Protein AF-A0A2V9QLT2-F1 (afdb_monomer_lite)

Structure (mmCIF, N/CA/C/O backbone):
data_AF-A0A2V9QLT2-F1
#
_entry.id   AF-A0A2V9QLT2-F1
#
loop_
_atom_site.group_PDB
_atom_site.id
_atom_site.type_symbol
_atom_site.label_atom_id
_atom_site.label_alt_id
_atom_site.label_comp_id
_atom_site.label_asym_id
_atom_site.label_entity_id
_atom_site.label_seq_id
_atom_site.pdbx_PDB_ins_code
_atom_site.Cartn_x
_atom_site.Cartn_y
_atom_site.Cartn_z
_atom_site.occupancy
_atom_site.B_iso_or_equiv
_atom_site.auth_seq_id
_atom_site.auth_comp_id
_atom_site.auth_asym_id
_atom_site.auth_atom_id
_atom_site.pdbx_PDB_model_num
ATOM 1 N N . MET A 1 1 ? 46.166 -17.817 27.052 1.00 44.66 1 MET A N 1
ATOM 2 C CA . MET A 1 1 ? 45.022 -18.726 26.818 1.00 44.66 1 MET A CA 1
ATOM 3 C C . MET A 1 1 ? 43.949 -18.331 27.828 1.00 44.66 1 MET A C 1
ATOM 5 O O . MET A 1 1 ? 44.207 -18.488 29.007 1.00 44.66 1 MET A O 1
ATOM 9 N N . ASN A 1 2 ? 42.845 -17.661 27.513 1.00 33.84 2 ASN A N 1
ATOM 10 C CA . ASN A 1 2 ? 42.015 -17.696 26.313 1.00 33.84 2 ASN A CA 1
ATOM 11 C C . ASN A 1 2 ? 41.651 -16.304 25.776 1.00 33.84 2 ASN A C 1
ATOM 13 O O . ASN A 1 2 ? 41.798 -15.288 26.444 1.00 33.84 2 ASN A O 1
ATOM 17 N N . ASP A 1 3 ? 41.225 -16.370 24.523 1.00 36.59 3 ASP A N 1
ATOM 18 C CA . ASP A 1 3 ? 41.113 -15.384 23.458 1.00 36.59 3 ASP A CA 1
ATOM 19 C C . ASP A 1 3 ? 40.185 -14.184 23.720 1.00 36.59 3 ASP A C 1
ATOM 21 O O . ASP A 1 3 ? 39.058 -14.341 24.185 1.00 36.59 3 ASP A O 1
ATOM 25 N N . ILE A 1 4 ? 40.661 -12.995 23.336 1.00 43.38 4 ILE A N 1
ATOM 26 C CA . ILE A 1 4 ? 39.951 -11.699 23.343 1.00 43.38 4 ILE A CA 1
ATOM 27 C C . ILE A 1 4 ? 39.228 -11.458 21.993 1.00 43.38 4 ILE A C 1
ATOM 29 O O . ILE A 1 4 ? 38.612 -10.419 21.772 1.00 43.38 4 ILE A O 1
ATOM 33 N N . SER A 1 5 ? 39.227 -12.418 21.067 1.00 39.66 5 SER A N 1
ATOM 34 C CA . SER A 1 5 ? 38.625 -12.241 19.743 1.00 39.66 5 SER A CA 1
ATOM 35 C C . SER A 1 5 ? 37.248 -12.903 19.627 1.00 39.66 5 SER A C 1
ATOM 37 O O . SER A 1 5 ? 37.173 -14.103 19.368 1.00 39.66 5 SER A O 1
ATOM 39 N N . LYS A 1 6 ? 36.166 -12.124 19.831 1.00 43.19 6 LYS A N 1
ATOM 40 C CA . LYS A 1 6 ? 34.859 -12.188 19.114 1.00 43.19 6 LYS A CA 1
ATOM 41 C C . LYS A 1 6 ? 33.752 -11.390 19.831 1.00 43.19 6 LYS A C 1
ATOM 43 O O . LYS A 1 6 ? 32.705 -11.919 20.180 1.00 43.19 6 LYS A O 1
ATOM 48 N N . THR A 1 7 ? 33.954 -10.082 19.967 1.00 44.47 7 THR A N 1
ATOM 49 C CA . THR A 1 7 ? 32.841 -9.129 20.140 1.00 44.47 7 THR A CA 1
ATOM 50 C C . THR A 1 7 ? 33.029 -7.971 19.167 1.00 44.47 7 THR A C 1
ATOM 52 O O . THR A 1 7 ? 33.103 -6.808 19.546 1.00 44.47 7 THR A O 1
ATOM 55 N N . THR A 1 8 ? 33.161 -8.290 17.881 1.00 40.75 8 THR A N 1
ATOM 56 C CA . THR A 1 8 ? 32.908 -7.308 16.825 1.00 40.75 8 THR A CA 1
ATOM 57 C C . THR A 1 8 ? 31.404 -7.329 16.607 1.00 40.75 8 THR A C 1
ATOM 59 O O . THR A 1 8 ? 30.875 -8.299 16.071 1.00 40.75 8 THR A O 1
ATOM 62 N N . GLY A 1 9 ? 30.717 -6.314 17.134 1.00 42.00 9 GLY A N 1
ATOM 63 C CA . GLY A 1 9 ? 29.272 -6.168 17.029 1.00 42.00 9 GLY A CA 1
ATOM 64 C C . GLY A 1 9 ? 28.820 -6.289 15.579 1.00 42.00 9 GLY A C 1
ATOM 65 O O . GLY A 1 9 ? 29.157 -5.454 14.743 1.00 42.00 9 GLY A O 1
ATOM 66 N N . ILE A 1 10 ? 28.063 -7.345 15.299 1.00 52.41 10 ILE A N 1
ATOM 67 C CA . ILE A 1 10 ? 27.203 -7.426 14.127 1.00 52.41 10 ILE A CA 1
ATOM 68 C C . ILE A 1 10 ? 26.173 -6.323 14.350 1.00 52.41 10 ILE A C 1
ATOM 70 O O . ILE A 1 10 ? 25.301 -6.450 15.209 1.00 52.41 10 ILE A O 1
ATOM 74 N N . LEU A 1 11 ? 26.337 -5.193 13.662 1.00 49.44 11 LEU A N 1
ATOM 75 C CA . LEU A 1 11 ? 25.229 -4.260 13.509 1.00 49.44 11 LEU A CA 1
ATOM 76 C C . LEU A 1 11 ? 24.078 -5.079 12.912 1.00 49.44 11 LEU A C 1
ATOM 78 O O . LEU A 1 11 ? 24.355 -5.849 11.984 1.00 49.44 11 LEU A O 1
ATOM 82 N N . PRO A 1 12 ? 22.845 -4.985 13.445 1.00 55.41 12 PRO A N 1
ATOM 83 C CA . PRO A 1 12 ? 21.713 -5.669 12.837 1.00 55.41 12 PRO A CA 1
ATOM 84 C C . PRO A 1 12 ? 21.735 -5.359 11.342 1.00 55.41 12 PRO A C 1
ATOM 86 O O . PRO A 1 12 ? 21.967 -4.205 10.956 1.00 55.41 12 PRO A O 1
ATOM 89 N N . GLU A 1 13 ? 21.586 -6.388 10.505 1.00 59.41 13 GLU A N 1
ATOM 90 C CA . GLU A 1 13 ? 21.446 -6.185 9.064 1.00 59.41 13 GLU A CA 1
ATOM 91 C C . GLU A 1 13 ? 20.423 -5.049 8.855 1.00 59.41 13 GLU A C 1
ATOM 93 O O . GLU A 1 13 ? 19.429 -5.019 9.582 1.00 59.41 13 GLU A O 1
ATOM 98 N N . PRO A 1 14 ? 20.620 -4.099 7.917 1.00 58.88 14 PRO A N 1
ATOM 99 C CA . PRO A 1 14 ? 19.829 -2.856 7.822 1.00 58.88 14 PRO A CA 1
ATOM 100 C C . PRO A 1 14 ? 18.297 -3.029 7.802 1.00 58.88 14 PRO A C 1
ATOM 102 O O . PRO A 1 14 ? 17.550 -2.078 7.996 1.00 58.88 14 PRO A O 1
ATOM 105 N N . ILE A 1 15 ? 17.849 -4.251 7.541 1.00 61.59 15 ILE A N 1
ATOM 106 C CA . ILE A 1 15 ? 16.477 -4.752 7.526 1.00 61.59 15 ILE A CA 1
ATOM 107 C C . ILE A 1 15 ? 15.854 -4.984 8.917 1.00 61.59 15 ILE A C 1
ATOM 109 O O . ILE A 1 15 ? 14.633 -5.072 9.008 1.00 61.59 15 ILE A O 1
ATOM 113 N N . GLU A 1 16 ? 16.641 -5.062 9.991 1.00 64.06 16 GLU A N 1
ATOM 114 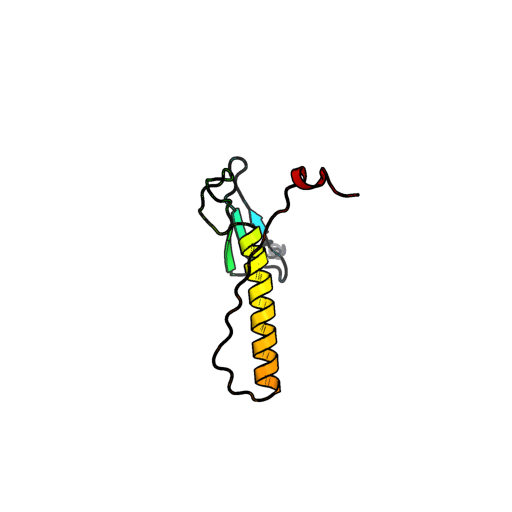C CA . GLU A 1 16 ? 16.159 -5.346 11.356 1.00 64.06 16 GLU A CA 1
ATOM 115 C C . GLU A 1 16 ? 16.021 -4.094 12.240 1.00 64.06 16 GLU A C 1
ATOM 117 O O . GLU A 1 16 ? 15.552 -4.181 13.375 1.00 64.06 16 GLU A O 1
ATOM 122 N N . ALA A 1 17 ? 16.400 -2.915 11.741 1.00 74.25 17 ALA A N 1
ATOM 123 C CA . ALA A 1 17 ? 16.230 -1.666 12.474 1.00 74.25 17 ALA A CA 1
ATOM 124 C C . ALA A 1 17 ? 14.769 -1.183 12.415 1.00 74.25 17 ALA A C 1
ATOM 126 O O . ALA A 1 17 ? 14.193 -1.006 11.339 1.00 74.25 17 ALA A O 1
ATOM 127 N N . GLU A 1 18 ? 14.165 -0.944 13.582 1.00 78.12 18 GLU A N 1
ATOM 128 C CA . GLU A 1 18 ? 12.797 -0.431 13.677 1.00 78.12 18 GLU A CA 1
ATOM 129 C C . GLU A 1 18 ? 12.658 0.912 12.942 1.00 78.12 18 GLU A C 1
ATOM 131 O O . GLU A 1 18 ? 13.494 1.807 13.068 1.00 78.12 18 GLU A O 1
ATOM 136 N N . GLY A 1 19 ? 11.597 1.044 12.144 1.00 84.12 19 GLY A N 1
ATOM 137 C CA . GLY A 1 19 ? 11.342 2.241 11.340 1.00 84.12 19 GLY A CA 1
ATOM 138 C C . GLY A 1 19 ? 12.156 2.344 10.045 1.00 84.12 19 GLY A C 1
ATOM 139 O O . GLY A 1 19 ? 11.973 3.314 9.309 1.00 84.12 19 GLY A O 1
ATOM 140 N N . VAL A 1 20 ? 13.009 1.365 9.721 1.00 92.38 20 VAL A N 1
ATOM 141 C CA . VAL A 1 20 ? 13.732 1.323 8.441 1.00 92.38 20 VAL A CA 1
ATOM 142 C C . VAL A 1 20 ? 12.942 0.530 7.399 1.00 92.38 20 VAL A C 1
ATOM 144 O O . VAL A 1 20 ? 12.481 -0.583 7.647 1.00 92.38 20 VAL A O 1
ATOM 147 N N . VAL A 1 21 ? 12.807 1.112 6.205 1.00 94.88 21 VAL A N 1
ATOM 148 C CA . VAL A 1 21 ? 12.231 0.466 5.020 1.00 94.88 21 VAL A CA 1
ATOM 149 C C . VAL A 1 21 ? 13.316 0.356 3.960 1.00 94.88 21 VAL A C 1
ATOM 151 O O . VAL A 1 21 ? 13.922 1.358 3.581 1.00 94.88 21 VAL A O 1
ATOM 154 N N . VAL A 1 22 ? 13.552 -0.857 3.465 1.00 95.81 22 VAL A N 1
ATOM 155 C CA . VAL A 1 22 ? 14.517 -1.114 2.391 1.00 95.81 22 VAL A CA 1
ATOM 156 C C . VAL A 1 22 ? 13.753 -1.456 1.119 1.00 95.81 22 VAL A C 1
ATOM 158 O O . VAL A 1 22 ? 12.960 -2.391 1.110 1.00 95.81 22 VAL A O 1
ATOM 161 N N . VAL A 1 23 ? 14.007 -0.715 0.040 1.00 96.62 23 VAL A N 1
ATOM 162 C CA . VAL A 1 23 ? 13.415 -0.952 -1.285 1.00 96.62 23 VAL A CA 1
ATOM 163 C C . VAL A 1 23 ? 14.531 -1.291 -2.265 1.00 96.62 23 VAL A C 1
ATOM 165 O O . VAL A 1 23 ? 15.545 -0.591 -2.310 1.00 96.62 23 VAL A O 1
ATOM 168 N N . ARG A 1 24 ? 14.380 -2.383 -3.017 1.00 96.44 24 ARG A N 1
ATOM 169 C CA . ARG A 1 24 ? 15.391 -2.882 -3.959 1.00 96.44 24 ARG A CA 1
ATOM 170 C C . ARG A 1 24 ? 14.737 -3.303 -5.265 1.00 96.44 24 ARG A C 1
ATOM 172 O O . ARG A 1 24 ? 13.737 -4.007 -5.245 1.00 96.44 24 ARG A O 1
ATOM 179 N N . GLY A 1 25 ? 15.361 -2.964 -6.383 1.00 95.75 25 GLY A N 1
ATOM 180 C CA . GLY A 1 25 ? 14.922 -3.377 -7.710 1.00 95.75 25 GLY A CA 1
ATOM 181 C C . GLY A 1 25 ? 16.098 -3.532 -8.662 1.00 95.75 25 GLY A C 1
ATOM 182 O O . GLY A 1 25 ? 17.218 -3.101 -8.376 1.00 95.75 25 GLY A O 1
ATOM 183 N N . GLY A 1 26 ? 15.843 -4.175 -9.798 1.00 94.25 26 GLY A N 1
ATOM 184 C CA . GLY A 1 26 ? 16.810 -4.243 -10.892 1.00 94.25 26 GLY A CA 1
ATOM 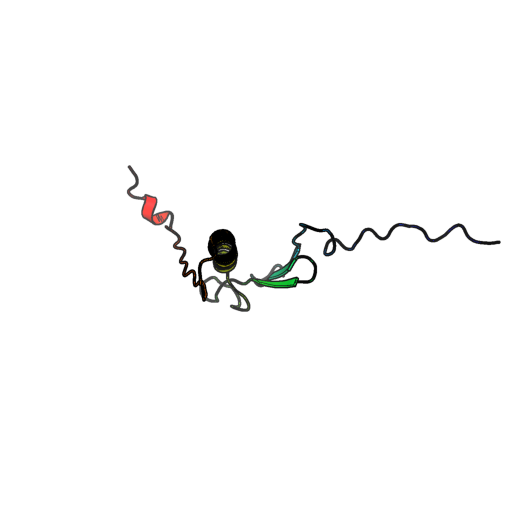185 C C . GLY A 1 26 ? 16.889 -2.919 -11.656 1.00 94.25 26 GLY A C 1
ATOM 186 O O . GLY A 1 26 ? 15.916 -2.178 -11.727 1.00 94.25 26 GLY A O 1
ATOM 187 N N . GLY A 1 27 ? 18.031 -2.634 -12.287 1.00 92.44 27 GLY A N 1
ATOM 188 C CA . GLY A 1 27 ? 18.213 -1.412 -13.087 1.00 92.44 27 GLY A CA 1
ATOM 189 C C . GLY A 1 27 ? 17.498 -1.408 -14.447 1.00 92.44 27 GLY A C 1
ATOM 190 O O . GLY A 1 27 ? 17.534 -0.405 -15.149 1.00 92.44 27 GLY A O 1
ATOM 191 N N . SER A 1 28 ? 16.883 -2.524 -14.843 1.00 91.19 28 SER A N 1
ATOM 192 C CA . SER A 1 28 ? 16.275 -2.720 -16.166 1.00 91.19 28 SER A CA 1
ATOM 193 C C . SER A 1 28 ? 14.745 -2.811 -16.145 1.00 91.19 28 SER A C 1
ATOM 195 O O . SER A 1 28 ? 14.152 -3.157 -17.163 1.00 91.19 28 SER A O 1
ATOM 197 N N . GLY A 1 29 ? 14.098 -2.566 -15.004 1.00 94.00 29 GLY A N 1
ATOM 198 C CA . GLY A 1 29 ? 12.648 -2.686 -14.861 1.00 94.00 29 GLY A CA 1
ATOM 199 C C . GLY A 1 29 ? 12.123 -1.991 -13.609 1.00 94.00 29 GLY A C 1
ATOM 200 O O . GLY A 1 29 ? 12.889 -1.403 -12.849 1.00 94.00 29 GLY A O 1
ATOM 201 N N . PHE A 1 30 ? 10.809 -2.066 -13.401 1.00 97.19 30 PHE A N 1
ATOM 202 C CA . PHE A 1 30 ? 10.131 -1.358 -12.311 1.00 97.19 30 PHE A CA 1
ATOM 203 C C . PHE A 1 30 ? 9.769 -2.242 -11.115 1.00 97.19 30 PHE A C 1
ATOM 205 O O . PHE A 1 30 ? 9.430 -1.700 -10.066 1.00 97.19 30 PHE A O 1
ATOM 212 N N . ALA A 1 31 ? 9.927 -3.564 -11.217 1.00 97.81 31 ALA A N 1
ATOM 213 C CA . ALA A 1 31 ? 9.673 -4.481 -10.112 1.00 97.81 31 ALA A CA 1
ATOM 214 C C . ALA A 1 31 ? 10.620 -4.226 -8.924 1.00 97.81 31 ALA A C 1
ATOM 216 O O . ALA A 1 31 ? 11.847 -4.214 -9.075 1.00 97.81 31 ALA A O 1
ATOM 217 N N . GLN A 1 32 ? 10.034 -4.054 -7.740 1.00 98.25 32 GLN A N 1
ATOM 218 C CA . GLN A 1 32 ? 10.718 -3.809 -6.476 1.00 98.25 32 GLN A CA 1
ATOM 219 C C . GLN A 1 32 ? 10.351 -4.865 -5.428 1.00 98.25 32 GLN A C 1
ATOM 221 O O . GLN A 1 32 ? 9.190 -5.256 -5.291 1.00 98.25 32 GLN A O 1
ATOM 226 N N . GLU A 1 33 ? 11.335 -5.245 -4.622 1.00 97.81 33 GLU A N 1
ATOM 227 C CA . GLU A 1 33 ? 11.173 -5.874 -3.314 1.00 97.81 33 GLU A CA 1
ATOM 228 C C . GLU A 1 33 ? 11.201 -4.785 -2.232 1.00 97.81 33 GLU A C 1
ATOM 230 O O . GLU A 1 33 ? 12.088 -3.928 -2.218 1.00 97.81 33 GLU A O 1
ATOM 235 N N . ILE A 1 34 ? 10.238 -4.829 -1.311 1.00 97.25 34 ILE A N 1
ATOM 236 C CA . ILE A 1 34 ? 10.134 -3.910 -0.176 1.00 97.25 34 ILE A CA 1
ATOM 237 C C . ILE A 1 34 ? 10.207 -4.722 1.115 1.00 97.25 34 ILE A C 1
ATOM 239 O O . ILE A 1 34 ? 9.408 -5.634 1.333 1.00 97.25 34 ILE A O 1
ATOM 243 N N . LEU A 1 35 ? 11.143 -4.364 1.987 1.00 95.44 35 LEU A N 1
ATOM 244 C CA . LEU A 1 35 ? 11.374 -4.995 3.282 1.00 95.44 35 LEU A CA 1
ATOM 245 C C . LEU A 1 35 ? 11.032 -3.994 4.392 1.00 95.44 35 LEU A C 1
ATOM 247 O O . LEU A 1 35 ? 11.588 -2.894 4.429 1.00 95.44 35 LEU A O 1
ATOM 251 N N . VAL A 1 36 ? 10.109 -4.377 5.278 1.00 93.62 36 VAL A N 1
ATOM 252 C CA . VAL A 1 36 ? 9.638 -3.573 6.420 1.00 93.62 36 VAL A CA 1
ATOM 253 C C . VAL A 1 36 ? 9.647 -4.454 7.668 1.00 93.62 36 VAL A C 1
ATOM 255 O O . VAL A 1 36 ? 8.699 -5.203 7.916 1.00 93.62 36 VAL A O 1
ATOM 258 N N . GLY A 1 37 ? 10.735 -4.411 8.440 1.00 89.38 37 GLY A N 1
ATOM 259 C CA . GLY A 1 37 ? 10.966 -5.378 9.515 1.00 89.38 37 GLY A CA 1
ATOM 260 C C . GLY A 1 37 ? 10.894 -6.817 8.985 1.00 89.38 37 GLY A C 1
ATOM 261 O O . GLY A 1 37 ? 11.601 -7.180 8.048 1.00 89.38 37 GLY A O 1
ATOM 262 N N . SER A 1 38 ? 9.992 -7.634 9.537 1.00 89.56 38 SER A N 1
ATOM 263 C CA . SER A 1 38 ? 9.765 -9.017 9.085 1.00 89.56 38 SER A CA 1
ATOM 264 C C . SER A 1 38 ? 8.840 -9.146 7.866 1.00 89.56 38 SER A C 1
ATOM 266 O O . SER A 1 38 ? 8.644 -10.253 7.357 1.00 89.56 38 SER A O 1
ATOM 268 N N . HIS A 1 39 ? 8.257 -8.047 7.383 1.00 93.44 39 HIS A N 1
ATOM 269 C CA . HIS A 1 39 ? 7.320 -8.057 6.265 1.00 93.44 39 HIS A CA 1
ATOM 270 C C . HIS A 1 39 ? 8.026 -7.854 4.928 1.00 93.44 39 HIS A C 1
ATOM 272 O O . HIS A 1 39 ? 8.935 -7.034 4.793 1.00 93.44 39 HIS A O 1
ATOM 278 N N . ARG A 1 40 ? 7.545 -8.582 3.919 1.00 94.88 40 ARG A N 1
ATOM 279 C CA . ARG A 1 40 ? 7.982 -8.475 2.528 1.00 94.88 40 ARG A CA 1
ATOM 280 C C . ARG A 1 40 ? 6.799 -8.069 1.665 1.00 94.88 40 ARG A C 1
ATOM 282 O O . ARG A 1 40 ? 5.759 -8.725 1.717 1.00 94.88 40 ARG A O 1
ATOM 289 N N . LEU A 1 41 ? 6.962 -7.015 0.879 1.00 96.88 41 LEU A N 1
ATOM 290 C CA . LEU A 1 41 ? 5.991 -6.573 -0.119 1.00 96.88 41 LEU A CA 1
ATOM 291 C C . LEU A 1 41 ? 6.666 -6.470 -1.489 1.00 96.88 41 LEU A C 1
ATOM 293 O O . LEU A 1 41 ? 7.894 -6.450 -1.591 1.00 96.88 41 LEU A O 1
ATOM 297 N N . THR A 1 42 ? 5.852 -6.379 -2.535 1.00 98.00 42 THR A N 1
ATOM 298 C CA . THR A 1 42 ? 6.303 -6.057 -3.889 1.00 98.00 42 THR A CA 1
ATOM 299 C C . THR A 1 42 ? 5.696 -4.736 -4.342 1.00 98.00 42 THR A C 1
ATOM 301 O O . THR A 1 42 ? 4.637 -4.329 -3.858 1.00 98.00 42 THR A O 1
ATOM 304 N N . ALA A 1 43 ? 6.372 -4.066 -5.267 1.00 98.25 43 ALA A N 1
ATOM 305 C CA . ALA A 1 43 ? 5.811 -2.962 -6.033 1.00 98.25 43 ALA A CA 1
ATOM 306 C C . ALA A 1 43 ? 6.220 -3.107 -7.492 1.00 98.25 43 ALA A C 1
ATOM 308 O O . ALA A 1 43 ? 7.316 -3.584 -7.775 1.00 98.25 43 ALA A O 1
ATOM 309 N N . ASP A 1 44 ? 5.361 -2.701 -8.413 1.00 98.25 44 ASP A N 1
ATOM 310 C CA . ASP A 1 44 ? 5.675 -2.690 -9.837 1.00 98.25 44 ASP A CA 1
ATOM 311 C C . ASP A 1 44 ? 4.746 -1.722 -10.562 1.00 98.25 44 ASP A C 1
ATOM 313 O O . ASP A 1 44 ? 3.647 -1.437 -10.098 1.00 98.25 44 ASP A O 1
ATOM 317 N N . GLU A 1 45 ? 5.165 -1.229 -11.717 1.00 96.69 45 GLU A N 1
ATOM 318 C CA . GLU A 1 45 ? 4.266 -0.479 -12.588 1.00 96.69 45 GLU A CA 1
ATOM 319 C C . GLU A 1 45 ? 3.434 -1.453 -13.447 1.00 96.69 45 GLU A C 1
ATOM 321 O O . GLU A 1 45 ? 3.879 -2.567 -13.763 1.00 96.69 45 GLU A O 1
ATOM 326 N N . PRO A 1 46 ? 2.221 -1.065 -13.875 1.00 94.94 46 PRO A N 1
ATOM 327 C CA . PRO A 1 46 ? 1.461 -1.871 -14.812 1.00 94.94 46 PRO A CA 1
ATOM 328 C C . PRO A 1 46 ? 2.175 -1.912 -16.169 1.00 94.94 46 PRO A C 1
ATOM 330 O O . PRO A 1 46 ? 2.924 -1.003 -16.541 1.00 94.94 46 PRO A O 1
ATOM 333 N N . LYS A 1 47 ? 1.866 -2.929 -16.981 1.00 95.19 47 LYS A N 1
ATOM 334 C CA . LYS A 1 47 ? 2.463 -3.100 -18.323 1.00 95.19 47 LYS A CA 1
ATOM 335 C C . LYS A 1 47 ? 2.303 -1.874 -19.222 1.00 95.19 47 LYS A C 1
ATOM 337 O O . LYS A 1 47 ? 3.205 -1.543 -19.983 1.00 95.19 47 LYS A O 1
ATOM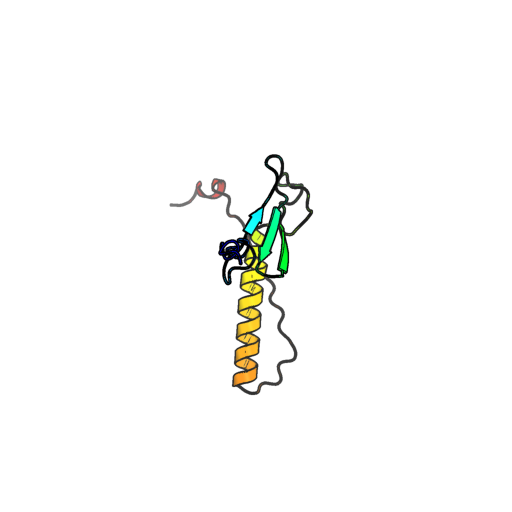 342 N N . VAL A 1 48 ? 1.175 -1.170 -19.106 1.00 92.94 48 VAL A N 1
ATOM 343 C CA . VAL A 1 48 ? 0.895 0.058 -19.874 1.00 92.94 48 VAL A CA 1
ATOM 344 C C . VAL A 1 48 ? 1.830 1.223 -19.528 1.00 92.94 48 VAL A C 1
ATOM 346 O O . VAL A 1 48 ? 1.967 2.142 -20.327 1.00 92.94 48 VAL A O 1
ATOM 349 N N . ALA A 1 49 ? 2.482 1.176 -18.365 1.00 90.69 49 ALA A N 1
ATOM 350 C CA . ALA A 1 49 ? 3.483 2.138 -17.915 1.00 90.69 49 ALA A CA 1
ATOM 351 C C . ALA A 1 49 ? 4.919 1.574 -17.996 1.00 90.69 49 ALA A C 1
ATOM 353 O O . ALA A 1 49 ? 5.848 2.176 -17.466 1.00 90.69 49 ALA A O 1
ATOM 354 N N . GLY A 1 50 ? 5.113 0.434 -18.672 1.00 93.12 50 GLY A N 1
ATOM 355 C CA . GLY A 1 50 ? 6.425 -0.181 -18.896 1.00 93.12 50 GLY A CA 1
ATOM 356 C C . GLY A 1 50 ? 6.902 -1.128 -17.792 1.00 93.12 50 GLY A C 1
ATOM 357 O O . GLY A 1 50 ? 8.032 -1.606 -17.872 1.00 93.12 50 GLY A O 1
ATOM 358 N N . GLY A 1 51 ? 6.077 -1.406 -16.777 1.00 95.50 51 GLY A N 1
ATOM 359 C CA . GLY A 1 51 ? 6.388 -2.390 -15.738 1.00 95.50 51 GLY A CA 1
ATOM 360 C C . GLY A 1 51 ? 5.967 -3.813 -16.093 1.00 95.50 51 GLY A C 1
ATOM 361 O O . GLY A 1 51 ? 5.528 -4.103 -17.211 1.00 95.50 51 GLY A O 1
ATOM 362 N N . THR A 1 52 ? 6.132 -4.723 -15.135 1.00 96.94 52 THR A N 1
ATOM 363 C CA . THR A 1 52 ? 5.827 -6.151 -15.324 1.00 96.94 52 THR A CA 1
ATOM 364 C C . THR A 1 52 ? 4.537 -6.604 -14.643 1.00 96.94 52 THR A C 1
ATOM 366 O O . THR A 1 52 ? 4.148 -7.757 -14.834 1.00 96.94 52 THR A O 1
ATOM 369 N N . ASP A 1 53 ? 3.829 -5.699 -13.954 1.00 96.88 53 ASP A N 1
ATOM 370 C CA . ASP A 1 53 ? 2.576 -5.976 -13.237 1.00 96.88 53 ASP A CA 1
ATOM 371 C C . ASP A 1 53 ? 2.722 -7.116 -12.201 1.00 96.88 53 ASP A C 1
ATOM 373 O O . ASP A 1 53 ? 1.836 -7.947 -12.014 1.00 96.88 53 ASP A O 1
ATOM 377 N N . THR A 1 54 ? 3.891 -7.195 -11.553 1.00 96.81 54 THR A N 1
ATOM 378 C CA . THR A 1 54 ? 4.225 -8.209 -10.528 1.00 96.81 54 THR A CA 1
ATOM 379 C C . THR A 1 54 ? 3.900 -7.768 -9.096 1.00 96.81 54 THR A C 1
ATOM 381 O O . THR A 1 54 ? 4.077 -8.525 -8.137 1.00 96.81 54 THR A O 1
ATOM 384 N N . GLY A 1 55 ? 3.403 -6.544 -8.936 1.00 96.62 55 GLY A N 1
ATOM 385 C CA . GLY A 1 55 ? 3.023 -5.951 -7.665 1.00 96.62 55 GLY A CA 1
ATOM 386 C C . GLY A 1 55 ? 2.162 -4.704 -7.870 1.00 96.62 55 GLY A C 1
ATOM 387 O O . GLY A 1 55 ? 2.022 -4.234 -8.997 1.00 96.62 55 GLY A O 1
ATOM 388 N N . PRO A 1 56 ? 1.572 -4.171 -6.790 1.00 97.44 56 PRO A N 1
ATOM 389 C CA . PRO A 1 56 ? 0.847 -2.905 -6.831 1.00 97.44 56 PRO A CA 1
ATOM 390 C C . PRO A 1 56 ? 1.754 -1.755 -7.281 1.00 97.44 56 PRO A C 1
ATOM 392 O O . PRO A 1 56 ? 2.949 -1.738 -6.970 1.00 97.44 56 PRO A O 1
ATOM 395 N N . SER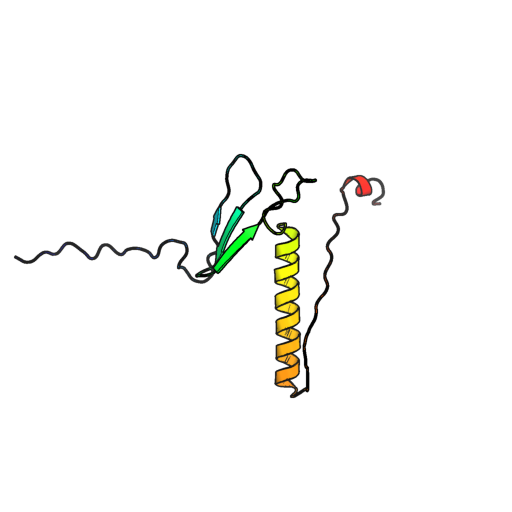 A 1 57 ? 1.170 -0.749 -7.933 1.00 96.69 57 SER A N 1
ATOM 396 C CA . SER A 1 57 ? 1.918 0.463 -8.264 1.00 96.69 57 SER A CA 1
ATOM 397 C C . SER A 1 57 ? 2.320 1.236 -7.005 1.00 96.69 57 SER A C 1
ATOM 399 O O . SER A 1 57 ? 1.677 1.110 -5.954 1.00 96.69 57 SER A O 1
ATOM 401 N N . PRO A 1 58 ? 3.345 2.105 -7.081 1.00 95.44 58 PRO A N 1
ATOM 402 C CA . PRO A 1 58 ? 3.675 3.005 -5.979 1.00 95.44 58 PRO A CA 1
ATOM 403 C C . PRO A 1 58 ? 2.476 3.848 -5.513 1.00 95.44 58 PRO A C 1
ATOM 405 O O . PRO A 1 58 ? 2.323 4.108 -4.318 1.00 95.44 58 PRO A O 1
ATOM 408 N N . TYR A 1 59 ? 1.587 4.240 -6.433 1.00 95.19 59 TYR A N 1
ATOM 409 C CA . TYR A 1 59 ? 0.364 4.965 -6.083 1.00 95.19 59 TYR A CA 1
ATOM 410 C C . TYR A 1 59 ? -0.662 4.078 -5.380 1.00 95.19 59 TYR A C 1
ATOM 412 O O . TYR A 1 59 ? -1.296 4.537 -4.430 1.00 95.19 59 TYR A O 1
ATOM 420 N N . ASP A 1 60 ? -0.799 2.815 -5.779 1.00 96.31 60 ASP A N 1
ATOM 421 C CA . ASP A 1 60 ? -1.665 1.864 -5.077 1.00 96.31 60 ASP A CA 1
ATOM 422 C C . ASP A 1 60 ? -1.167 1.613 -3.654 1.00 96.31 60 ASP A C 1
ATOM 424 O O . ASP A 1 60 ? -1.966 1.608 -2.718 1.00 96.31 60 ASP A O 1
ATOM 428 N N . LEU A 1 61 ? 0.150 1.484 -3.459 1.00 97.50 61 LEU A N 1
ATOM 429 C CA . LEU A 1 61 ? 0.753 1.363 -2.128 1.00 97.50 61 LEU A CA 1
ATOM 430 C C . LEU A 1 61 ? 0.530 2.619 -1.279 1.00 97.50 61 LEU A C 1
ATOM 432 O O . LEU A 1 61 ? 0.215 2.515 -0.090 1.00 97.50 61 LEU A O 1
ATOM 436 N N . LEU A 1 62 ? 0.618 3.807 -1.880 1.00 96.94 62 LEU A N 1
ATOM 437 C CA . LEU A 1 62 ? 0.288 5.056 -1.199 1.00 96.94 62 LEU A CA 1
ATOM 438 C C . LEU A 1 62 ? -1.184 5.079 -0.764 1.00 96.94 62 LEU A C 1
ATOM 440 O O . LEU A 1 62 ? -1.475 5.368 0.399 1.00 96.94 62 LEU A O 1
ATOM 444 N N . LEU A 1 63 ? -2.115 4.725 -1.653 1.00 98.06 63 LEU A N 1
ATOM 445 C CA . LEU A 1 63 ? -3.535 4.633 -1.311 1.00 98.06 63 LEU A CA 1
ATOM 446 C C . LEU A 1 63 ? -3.797 3.561 -0.248 1.00 98.06 63 LEU A C 1
ATOM 448 O O . LEU A 1 63 ? -4.581 3.801 0.668 1.00 98.0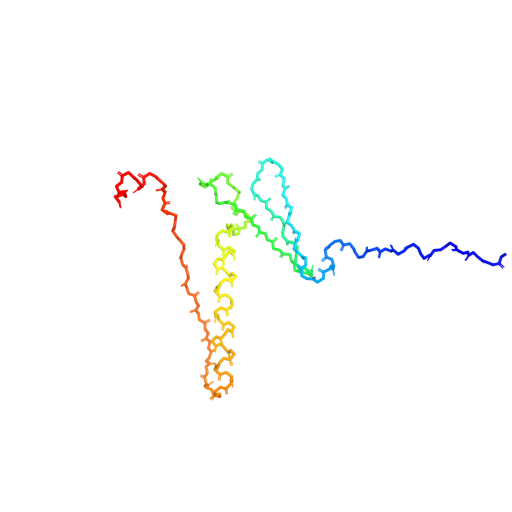6 63 LEU A O 1
ATOM 452 N N . ALA A 1 64 ? -3.122 2.413 -0.313 1.00 98.00 64 ALA A N 1
ATOM 453 C CA . ALA A 1 64 ? -3.222 1.364 0.695 1.00 98.00 64 ALA A CA 1
ATOM 454 C C . ALA A 1 64 ? -2.774 1.873 2.072 1.00 98.00 64 ALA A C 1
ATOM 456 O O . ALA A 1 64 ? -3.484 1.666 3.061 1.00 98.00 64 ALA A O 1
ATOM 457 N N . SER A 1 65 ? -1.660 2.613 2.135 1.00 97.81 65 SER A N 1
ATOM 458 C CA . SER A 1 65 ? -1.186 3.225 3.380 1.00 97.81 65 SER A CA 1
ATOM 459 C C . SER A 1 65 ? -2.230 4.189 3.965 1.00 97.81 65 SER A C 1
ATOM 461 O O . SER A 1 65 ? -2.628 4.039 5.121 1.00 97.81 65 SER A O 1
ATOM 463 N N . LEU A 1 66 ? -2.792 5.087 3.148 1.00 98.50 66 LEU A N 1
ATOM 464 C CA . LEU A 1 66 ? -3.818 6.046 3.566 1.00 98.50 66 LEU A CA 1
ATOM 465 C C . LEU A 1 66 ? -5.116 5.358 4.018 1.00 98.50 66 LEU A C 1
ATOM 467 O O . LEU A 1 66 ? -5.684 5.693 5.065 1.00 98.50 66 LEU A O 1
ATOM 471 N N . GLY A 1 67 ? -5.590 4.387 3.237 1.00 98.56 67 GLY A N 1
ATOM 472 C CA . GLY A 1 67 ? -6.791 3.613 3.534 1.00 98.56 67 GLY A CA 1
ATOM 473 C C . GLY A 1 67 ? -6.654 2.831 4.837 1.00 98.56 67 GLY A C 1
ATOM 474 O O . GLY A 1 67 ? -7.587 2.822 5.645 1.00 98.56 67 GLY A O 1
ATOM 475 N N . SER A 1 68 ? -5.475 2.252 5.084 1.00 98.38 68 SER A N 1
ATOM 476 C CA . SER A 1 68 ? -5.181 1.528 6.321 1.00 98.38 68 SER A CA 1
ATOM 477 C C . SER A 1 68 ? -5.233 2.448 7.547 1.00 98.38 68 SER A C 1
ATOM 479 O O . SER A 1 68 ? -6.001 2.173 8.470 1.00 98.38 68 SER A O 1
ATOM 481 N N . CYS A 1 69 ? -4.545 3.595 7.524 1.00 98.31 69 CYS A N 1
ATOM 482 C CA . CYS A 1 69 ? -4.551 4.571 8.620 1.00 98.31 69 CYS A CA 1
ATOM 483 C C . CYS A 1 69 ? -5.960 5.111 8.912 1.00 98.31 69 CYS A C 1
ATOM 485 O O . CYS A 1 69 ? -6.365 5.248 10.073 1.00 98.31 69 CYS A O 1
ATOM 487 N N . THR A 1 70 ? -6.740 5.372 7.860 1.00 98.62 70 THR A N 1
ATOM 488 C CA . THR A 1 70 ? -8.133 5.828 7.982 1.00 98.62 70 THR A CA 1
ATOM 489 C C . THR A 1 70 ? -8.996 4.761 8.655 1.00 98.62 70 THR A C 1
ATOM 491 O O . THR A 1 70 ? -9.688 5.046 9.634 1.00 98.62 70 THR A O 1
ATOM 494 N N . SER A 1 71 ? -8.911 3.514 8.182 1.00 98.62 71 SER A N 1
ATOM 495 C CA . SER A 1 71 ? -9.652 2.380 8.743 1.00 98.62 71 SER A CA 1
ATOM 496 C C . SER A 1 71 ? -9.304 2.135 10.217 1.00 98.62 71 SER A C 1
ATOM 498 O O . SER A 1 71 ? -10.199 2.029 11.062 1.00 98.62 71 SER A O 1
ATOM 500 N N . MET A 1 72 ? -8.009 2.154 10.556 1.00 98.50 72 MET A N 1
ATOM 501 C CA . MET A 1 72 ? -7.521 2.022 11.935 1.00 98.50 72 MET A CA 1
ATOM 502 C C . MET A 1 72 ? -8.089 3.109 12.849 1.00 98.50 72 MET A C 1
ATOM 504 O O . MET A 1 72 ? -8.529 2.813 13.964 1.00 98.50 72 MET A O 1
ATOM 508 N N . THR A 1 73 ? -8.129 4.355 12.370 1.00 98.44 73 THR A N 1
ATOM 509 C CA . THR A 1 73 ? -8.655 5.494 13.130 1.00 98.44 73 THR A CA 1
ATOM 510 C C . THR A 1 73 ? -10.147 5.328 13.413 1.00 98.44 73 THR A C 1
ATOM 512 O O . THR A 1 73 ? -10.571 5.465 14.561 1.00 98.44 73 THR A O 1
ATOM 515 N N . VAL A 1 74 ? -10.950 4.959 12.410 1.00 98.50 74 VAL A N 1
ATOM 516 C CA . VAL A 1 74 ? -12.393 4.713 12.592 1.00 98.50 74 VAL A CA 1
ATOM 517 C C . VAL A 1 74 ? -12.632 3.596 13.614 1.00 98.50 74 VAL A C 1
ATOM 519 O O . VAL A 1 74 ? -13.405 3.773 14.559 1.00 98.50 74 VAL A O 1
ATOM 522 N N . ALA A 1 75 ? -11.915 2.476 13.489 1.00 98.38 75 ALA A N 1
ATOM 523 C CA . ALA A 1 75 ? -12.020 1.357 14.424 1.00 98.38 75 ALA A CA 1
ATOM 524 C C . ALA A 1 75 ? -11.565 1.728 15.849 1.00 98.38 75 ALA A C 1
ATOM 526 O O . ALA A 1 75 ? -12.137 1.262 16.837 1.00 98.38 75 ALA A O 1
ATOM 527 N N . MET A 1 76 ? -10.536 2.566 15.990 1.00 98.44 76 MET A N 1
ATOM 528 C CA . MET A 1 76 ? -10.099 3.106 17.282 1.00 98.44 76 MET A CA 1
ATOM 529 C C . MET A 1 76 ? -11.202 3.948 17.939 1.00 98.44 76 MET A C 1
ATOM 531 O O . MET A 1 76 ? -11.490 3.761 19.123 1.00 98.44 76 MET A O 1
ATOM 535 N N . TYR A 1 77 ? -11.852 4.842 17.189 1.00 98.56 77 TYR A N 1
ATOM 536 C CA . TYR A 1 77 ? -12.927 5.681 17.724 1.00 98.56 77 TYR A CA 1
ATOM 537 C C . TYR A 1 77 ? -14.163 4.873 18.123 1.00 98.56 77 TYR A C 1
ATOM 539 O O . TYR A 1 77 ? -14.698 5.097 19.210 1.00 98.56 77 TYR A O 1
ATOM 547 N N . ALA A 1 78 ? -14.579 3.903 17.305 1.00 98.44 78 ALA A N 1
ATOM 548 C CA . ALA A 1 78 ? -15.701 3.026 17.635 1.00 98.44 78 ALA A CA 1
ATOM 549 C C . ALA A 1 78 ? -15.461 2.254 18.942 1.00 98.44 78 ALA A C 1
ATOM 551 O O . ALA A 1 78 ? -16.340 2.230 19.801 1.00 98.44 78 ALA A O 1
ATOM 552 N N . ARG A 1 79 ? -14.243 1.724 19.145 1.00 98.12 79 ARG A N 1
ATOM 553 C CA . ARG A 1 79 ? -13.839 1.088 20.412 1.00 98.12 79 ARG A CA 1
ATOM 554 C C . ARG A 1 79 ? -13.912 2.060 21.588 1.00 98.12 79 ARG A C 1
ATOM 556 O O . ARG A 1 79 ? -14.524 1.746 22.601 1.00 98.12 79 ARG A O 1
ATOM 563 N N . ARG A 1 80 ? -13.358 3.270 21.443 1.00 98.44 80 ARG A N 1
ATOM 564 C CA . ARG A 1 80 ? -13.375 4.299 22.501 1.00 98.44 80 ARG A CA 1
ATOM 565 C C . ARG A 1 80 ? -14.792 4.739 22.886 1.00 98.44 80 ARG A C 1
ATOM 567 O O . ARG A 1 80 ? -15.010 5.169 24.014 1.00 98.44 80 ARG A O 1
ATOM 574 N N . LYS A 1 81 ? -15.736 4.678 21.946 1.00 98.38 81 LYS A N 1
ATOM 575 C CA . LYS A 1 81 ? -17.140 5.069 22.143 1.00 98.38 81 LYS A CA 1
ATOM 576 C C . LYS A 1 81 ? -18.076 3.887 22.402 1.00 98.38 81 LYS A C 1
ATOM 578 O O . LYS A 1 81 ? -19.273 4.106 22.559 1.00 98.38 81 LYS A O 1
ATOM 583 N N . ASN A 1 82 ? -17.538 2.669 22.477 1.00 98.12 82 ASN A N 1
ATOM 584 C CA . ASN A 1 82 ? -18.287 1.433 22.678 1.00 98.12 82 ASN A CA 1
ATOM 585 C C . ASN A 1 82 ? -19.416 1.228 21.645 1.00 98.12 82 ASN A C 1
ATOM 587 O O . ASN A 1 82 ? -20.521 0.802 21.980 1.00 98.12 82 ASN A O 1
ATOM 591 N N . TRP A 1 83 ? -19.149 1.578 20.385 1.00 98.50 83 TRP A N 1
ATOM 592 C CA . TRP A 1 83 ? -20.089 1.397 19.278 1.00 98.50 83 TRP A CA 1
ATOM 593 C C . TRP A 1 83 ? -19.998 -0.022 18.698 1.00 98.50 83 TRP A C 1
ATOM 595 O O . TRP A 1 83 ? -18.886 -0.537 18.551 1.00 98.50 83 TRP A O 1
ATOM 605 N N . PRO A 1 84 ? -21.127 -0.644 18.299 1.00 97.81 84 PRO A N 1
ATOM 606 C CA . PRO A 1 84 ? -21.151 -1.991 17.725 1.00 97.81 84 PRO A CA 1
ATOM 607 C C . PRO A 1 84 ? -20.740 -1.981 16.240 1.00 97.81 84 PRO A C 1
ATOM 609 O O . PRO A 1 84 ? -21.517 -2.331 15.353 1.00 97.81 84 PRO A O 1
ATOM 612 N N . LEU A 1 85 ? -19.521 -1.52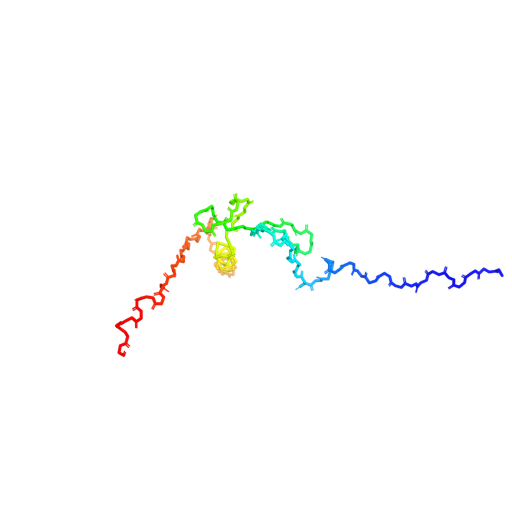8 15.945 1.00 97.69 85 LEU A N 1
ATOM 613 C CA . LEU A 1 85 ? -18.994 -1.464 14.582 1.00 97.69 85 LEU A CA 1
ATOM 614 C C . LEU A 1 85 ? -18.545 -2.855 14.108 1.00 97.69 85 LEU A C 1
ATOM 616 O O . LEU A 1 85 ? -17.619 -3.428 14.675 1.00 97.69 85 LEU A O 1
ATOM 620 N N . ALA A 1 86 ? -19.164 -3.366 13.041 1.00 97.44 86 ALA A N 1
ATOM 621 C CA . ALA A 1 86 ? -18.837 -4.681 12.479 1.00 97.44 86 ALA A CA 1
ATOM 622 C C . ALA A 1 86 ? -17.625 -4.671 11.525 1.00 97.44 86 ALA A C 1
ATOM 624 O O . ALA A 1 86 ? -16.929 -5.675 11.406 1.00 97.44 86 ALA A O 1
ATOM 625 N N . GLY A 1 87 ? -17.355 -3.555 10.842 1.00 96.81 87 GLY A N 1
ATOM 626 C CA . GLY A 1 87 ? -16.243 -3.456 9.896 1.00 96.81 87 GLY A CA 1
ATOM 627 C C . GLY A 1 87 ? -16.139 -2.089 9.224 1.00 96.81 87 GLY A C 1
ATOM 628 O O . GLY A 1 87 ? -17.061 -1.278 9.295 1.00 96.81 87 GLY A O 1
ATOM 629 N N . VAL A 1 88 ? -15.000 -1.839 8.574 1.00 98.12 88 VAL A N 1
ATOM 630 C CA . VAL A 1 88 ? -14.719 -0.604 7.828 1.00 98.12 88 VAL A CA 1
ATOM 631 C C . VAL A 1 88 ? -14.171 -0.963 6.451 1.00 98.12 88 VAL A C 1
ATOM 633 O O . VAL A 1 88 ? -13.210 -1.721 6.340 1.00 98.12 88 VAL A O 1
ATOM 636 N N . THR A 1 89 ? -14.749 -0.380 5.402 1.00 98.31 89 THR A N 1
ATOM 637 C CA . THR A 1 89 ? -14.230 -0.466 4.031 1.00 98.31 89 THR A CA 1
ATOM 638 C C . THR A 1 89 ? -13.935 0.937 3.527 1.00 98.31 89 THR A C 1
ATOM 640 O O . THR A 1 89 ? -14.837 1.767 3.429 1.00 98.31 89 THR A O 1
ATOM 643 N N . VAL A 1 90 ? -12.675 1.196 3.181 1.00 98.38 90 VAL A N 1
ATOM 644 C CA . VAL A 1 90 ? -12.242 2.464 2.586 1.00 98.38 90 VAL A CA 1
ATOM 645 C C . VAL A 1 90 ? -11.943 2.214 1.112 1.00 98.38 90 VAL A C 1
ATOM 647 O O . VAL A 1 90 ? -11.101 1.384 0.784 1.00 98.38 90 VAL A O 1
ATOM 650 N N . ARG A 1 91 ? -12.650 2.913 0.219 1.00 98.19 91 ARG A N 1
ATOM 651 C CA . ARG A 1 91 ? -12.392 2.883 -1.227 1.00 98.19 91 ARG A CA 1
ATOM 652 C C . ARG A 1 91 ? -11.729 4.190 -1.622 1.00 98.19 91 ARG A C 1
ATOM 654 O O . ARG A 1 91 ? -12.294 5.251 -1.375 1.00 98.19 91 ARG A O 1
ATOM 661 N N . LEU A 1 92 ? -10.551 4.099 -2.225 1.00 97.69 92 LEU A N 1
ATOM 662 C CA . LEU A 1 92 ? -9.757 5.248 -2.637 1.00 97.69 92 LEU A CA 1
ATOM 663 C C . LEU A 1 92 ? -9.458 5.157 -4.129 1.00 97.69 92 LEU A C 1
ATOM 665 O O . LEU A 1 92 ? -9.374 4.069 -4.693 1.00 97.69 92 LEU A O 1
ATOM 669 N N . ARG A 1 93 ? -9.295 6.317 -4.756 1.00 95.69 93 ARG A N 1
ATOM 670 C CA . ARG A 1 93 ? -8.845 6.454 -6.137 1.00 95.69 93 ARG A CA 1
ATOM 671 C C . ARG A 1 93 ? -7.894 7.637 -6.202 1.00 95.69 93 ARG A C 1
ATOM 673 O O . ARG A 1 93 ? -8.159 8.661 -5.579 1.00 95.69 93 ARG A O 1
ATOM 680 N N . HIS A 1 94 ? -6.826 7.498 -6.976 1.00 91.56 94 HIS A N 1
ATOM 681 C CA . HIS A 1 94 ? -5.966 8.610 -7.353 1.00 91.56 94 HIS A CA 1
ATOM 682 C C . HIS A 1 94 ? -6.160 8.923 -8.842 1.00 91.56 94 HIS A C 1
ATOM 684 O O . HIS A 1 94 ? -6.542 8.059 -9.635 1.00 91.56 94 HIS A O 1
ATOM 690 N N . SER A 1 95 ? -5.899 10.166 -9.226 1.00 87.94 95 SER A N 1
ATOM 691 C CA . SER A 1 95 ? -5.857 10.609 -10.619 1.00 87.94 95 SER A CA 1
ATOM 692 C C . SER A 1 95 ? -4.670 11.546 -10.793 1.00 87.94 95 SER A C 1
ATOM 694 O O . SER A 1 95 ? -4.447 12.413 -9.951 1.00 87.94 95 SER A O 1
ATOM 696 N N . LYS A 1 96 ? -3.901 11.374 -11.872 1.00 73.31 96 LYS A N 1
ATOM 697 C CA . LYS A 1 96 ? -2.870 12.336 -12.275 1.00 73.31 96 LYS A CA 1
ATOM 698 C C . LYS A 1 96 ? -3.513 13.370 -13.193 1.00 73.31 96 LYS A C 1
ATOM 700 O O . LYS A 1 96 ? -3.997 12.990 -14.254 1.00 73.31 96 LYS A O 1
ATOM 705 N N . ILE A 1 97 ? -3.475 14.645 -12.820 1.00 68.25 97 ILE A N 1
ATOM 706 C CA . ILE A 1 97 ? -3.667 15.733 -13.786 1.00 68.25 97 ILE A CA 1
ATOM 707 C C . ILE A 1 97 ? -2.340 15.829 -14.540 1.00 68.25 97 ILE A C 1
ATOM 709 O O . ILE A 1 97 ? -1.296 16.044 -13.923 1.00 68.25 97 ILE A O 1
ATOM 713 N N . HIS A 1 98 ? -2.341 15.528 -15.837 1.00 57.22 98 HIS A N 1
ATOM 714 C CA . HIS A 1 98 ? -1.133 15.684 -16.643 1.00 57.22 98 HIS A CA 1
ATOM 715 C C . HIS A 1 98 ? -0.920 17.181 -16.867 1.00 57.22 98 HIS A C 1
ATOM 717 O O . HIS A 1 98 ? -1.868 17.901 -17.150 1.00 57.22 98 HIS A O 1
ATOM 723 N N . ALA A 1 99 ? 0.321 17.657 -16.762 1.00 53.72 99 ALA A N 1
ATOM 724 C CA . ALA A 1 99 ? 0.663 19.067 -16.970 1.00 53.72 99 ALA A CA 1
ATOM 725 C C . ALA A 1 99 ? 0.292 19.608 -18.374 1.00 53.72 99 ALA A C 1
ATOM 727 O O . ALA A 1 99 ? 0.381 20.808 -18.605 1.00 53.72 99 ALA A O 1
ATOM 728 N N . SER A 1 100 ? -0.160 18.756 -19.302 1.00 52.81 100 SER A N 1
ATOM 729 C CA . SER A 1 100 ? -0.816 19.174 -20.547 1.00 52.81 100 SER A CA 1
ATOM 730 C C . SER A 1 100 ? -2.141 19.914 -20.325 1.00 52.81 100 SER A C 1
ATOM 732 O O . SER A 1 100 ? -2.542 20.679 -21.193 1.00 52.81 100 SER A O 1
ATOM 734 N N . ASP A 1 101 ? -2.780 19.744 -19.164 1.00 48.62 101 ASP A N 1
ATOM 735 C CA . ASP A 1 101 ? -4.011 20.453 -18.790 1.00 48.62 101 ASP A CA 1
ATOM 736 C C . ASP A 1 101 ? -3.719 21.803 -18.099 1.00 48.62 101 ASP A C 1
ATOM 738 O O . ASP A 1 101 ? -4.635 22.555 -17.786 1.00 48.62 101 ASP A O 1
ATOM 742 N N . CYS A 1 102 ? -2.440 22.156 -17.901 1.00 53.50 102 CYS A N 1
ATOM 743 C CA . CYS A 1 102 ? -2.023 23.489 -17.447 1.00 53.50 102 CYS A CA 1
ATOM 744 C C . CYS A 1 102 ? -1.914 24.512 -18.593 1.00 53.50 102 CYS A C 1
ATOM 746 O O . CYS A 1 102 ? -1.403 25.608 -18.379 1.00 53.50 102 CYS A O 1
ATOM 748 N N . ALA A 1 103 ? -2.387 24.183 -19.801 1.00 57.53 103 ALA A N 1
ATOM 749 C CA . ALA A 1 103 ? -2.497 25.152 -20.893 1.00 57.53 103 ALA A CA 1
ATOM 750 C C . ALA A 1 103 ? -3.599 26.210 -20.653 1.00 57.53 103 ALA A C 1
ATOM 752 O O . ALA A 1 103 ? -3.605 27.226 -21.340 1.00 57.53 103 ALA A O 1
ATOM 753 N N . GLU A 1 104 ? -4.480 26.005 -19.663 1.00 54.12 104 GLU A N 1
ATOM 754 C CA . GLU A 1 104 ? -5.523 26.958 -19.248 1.00 54.12 104 GLU A CA 1
ATOM 755 C C . GLU A 1 104 ? -5.574 27.128 -17.717 1.00 54.12 104 GLU A C 1
ATOM 757 O O . GLU A 1 104 ? -6.620 27.011 -17.084 1.00 54.12 104 GLU A O 1
ATOM 762 N N . CYS A 1 105 ? -4.426 27.368 -17.083 1.00 57.91 105 CYS A N 1
ATOM 763 C CA . CYS A 1 105 ? -4.399 27.912 -15.723 1.00 57.91 105 CYS A CA 1
ATOM 764 C C . CYS A 1 105 ? -4.007 29.391 -15.807 1.00 57.91 105 CYS A C 1
ATOM 766 O O . CYS A 1 105 ? -2.819 29.700 -15.897 1.00 57.91 105 CYS A O 1
ATOM 768 N N . GLU A 1 106 ? -5.006 30.278 -15.835 1.00 48.72 106 GLU A N 1
ATOM 769 C CA . GLU A 1 106 ? -4.835 31.683 -15.423 1.00 48.72 106 GLU A CA 1
ATOM 770 C C . GLU A 1 106 ? -4.589 31.777 -13.910 1.00 48.72 106 GLU A C 1
ATOM 772 O O . GLU A 1 106 ? -5.243 31.022 -13.149 1.00 48.72 106 GLU A O 1
#

pLDDT: mean 84.48, std 20.09, range [33.84, 98.62]

Radius of gyration: 21.83 Å; chains: 1; bounding box: 66×50×48 Å

Foldseek 3Di:
DDDPPDDPDPDPDQLQDAPDKDWDDDPQAAWIWIGHHPDIFIEWDPVVVVHDPPHHHPVVVVVVVVQVVVQVVVVVVCVVVVHPDPGDDDDDDDDDPPCVVVVPDD

Secondary structure (DSSP, 8-state):
----------PPPTTSSTT-EEEEE-TTSS-EEEEETTEEEEE---GGGTS--SS--HHHHHHHHHHHHHHHHHHHHHHHTT----------------GGGGGG--

Sequence (106 aa):
MNDISKTTGILPEPIEAEGVVVVRGGGSGFAQEILVGSHRLTADEPKVAGGTDTGPSPYDLLLASLGSCTSMTVAMYARRKNWPLAGVTVRLRHSKIHASDCAECE